Protein AF-A0A7H4P5N3-F1 (afdb_monomer)

Organism: NCBI:txid2058152

Foldseek 3Di:
DDDPVRVVVVVVVVVVVVVVVVVVVVVVVVLVVLVVVVVVLVVVLVPDDDLVVSLVSLVVCLVVCVVVLCCCLVVLPLPARLSLVVNLVSCVSNVVVVSNVSSVVSCVVSVHDHDD

Mean predicted aligned error: 6.34 Å

Radius of gyration: 19.87 Å; Cα contacts (8 Å, |Δi|>4): 60; chains: 1; bounding box: 57×24×57 Å

Secondary structure (DSSP, 8-state):
---HHHHHHHHHHHHHHHHHHHHHHHHHHHHHHHHHHHHHHHHHHHT---HHHHHHHHHHHGGGGHHHHHHHHHH------HHHHHHHHHHHHTT-HHHHHHHHHHHHHTT-----

pLDDT: mean 91.75, std 9.27, range [58.94, 98.62]

Sequence (116 aa):
MLTPAQRHFQKVMAERRGISDERDAETRTAHEQILFRLHMHKSSLSQIQSRQAKAAVKASILPEFQGWIDGTIEGDSGRADPVITTLMVWAVDCSDYALALRIGRYVVKHGLRHAG

Structure (mmCIF, N/CA/C/O backbone):
data_AF-A0A7H4P5N3-F1
#
_entry.id   AF-A0A7H4P5N3-F1
#
loop_
_atom_site.group_PDB
_atom_site.id
_atom_site.type_symbol
_atom_site.label_atom_id
_atom_site.label_alt_id
_atom_site.label_comp_id
_atom_site.label_asym_id
_atom_site.label_entity_id
_atom_site.label_seq_id
_atom_site.pdbx_PDB_ins_code
_atom_site.Cartn_x
_atom_site.Cartn_y
_atom_site.Cartn_z
_atom_site.occupancy
_atom_s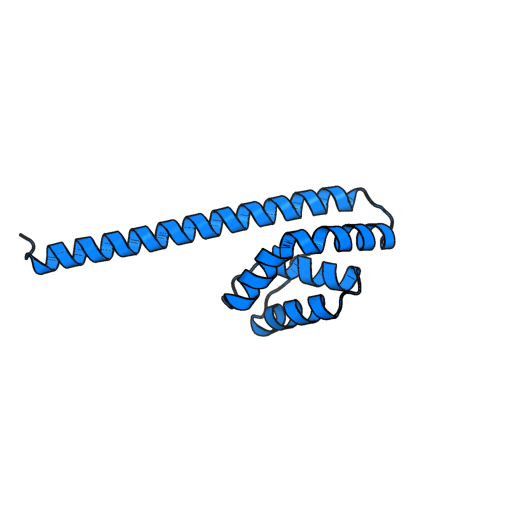ite.B_iso_or_equiv
_atom_site.auth_seq_id
_atom_site.auth_comp_id
_atom_site.auth_asym_id
_atom_site.auth_atom_id
_atom_site.pdbx_PDB_model_num
ATOM 1 N N . MET A 1 1 ? 42.076 -2.449 -32.226 1.00 77.25 1 MET A N 1
ATOM 2 C CA . MET A 1 1 ? 41.284 -1.201 -32.338 1.00 77.25 1 MET A CA 1
ATOM 3 C C . MET A 1 1 ? 39.835 -1.574 -32.616 1.00 77.25 1 MET A C 1
ATOM 5 O O . MET A 1 1 ? 39.615 -2.402 -33.487 1.00 77.25 1 MET A O 1
ATOM 9 N N . LEU A 1 2 ? 38.869 -1.023 -31.874 1.00 71.25 2 LEU A N 1
ATOM 10 C CA . LEU A 1 2 ? 37.439 -1.255 -32.137 1.00 71.25 2 LEU A CA 1
ATOM 11 C C . LEU A 1 2 ? 37.024 -0.555 -33.435 1.00 71.25 2 LEU A C 1
ATOM 13 O O . LEU A 1 2 ? 37.481 0.558 -33.708 1.00 71.25 2 LEU A O 1
ATOM 17 N N . THR A 1 3 ? 36.152 -1.180 -34.220 1.00 86.56 3 THR A N 1
ATOM 18 C CA . THR A 1 3 ? 35.572 -0.533 -35.405 1.00 86.56 3 THR A CA 1
ATOM 19 C C . THR A 1 3 ? 34.640 0.617 -34.989 1.00 86.56 3 THR A C 1
ATOM 21 O O . THR A 1 3 ? 34.129 0.625 -33.863 1.00 86.56 3 THR A O 1
ATOM 24 N N . PRO A 1 4 ? 34.381 1.605 -35.866 1.00 83.12 4 PRO A N 1
ATOM 25 C CA . PRO A 1 4 ? 33.446 2.695 -35.575 1.00 83.12 4 PRO A CA 1
ATOM 26 C C . PRO A 1 4 ? 32.057 2.210 -35.124 1.00 83.12 4 PRO A C 1
ATOM 28 O O . PRO A 1 4 ? 31.498 2.760 -34.177 1.00 83.12 4 PRO A O 1
ATOM 31 N N . ALA A 1 5 ? 31.547 1.131 -35.727 1.00 75.00 5 ALA A N 1
ATOM 32 C CA . ALA A 1 5 ? 30.269 0.522 -35.360 1.00 75.00 5 ALA A CA 1
ATOM 33 C C . ALA A 1 5 ? 30.296 -0.114 -33.959 1.00 75.00 5 ALA A C 1
ATOM 35 O O . ALA A 1 5 ? 29.367 0.082 -33.180 1.00 75.00 5 ALA A O 1
ATOM 36 N N . GLN A 1 6 ? 31.380 -0.808 -33.593 1.00 73.19 6 GLN A N 1
ATOM 37 C CA . GLN A 1 6 ? 31.536 -1.388 -32.252 1.00 73.19 6 GLN A CA 1
ATOM 38 C C . GLN A 1 6 ? 31.638 -0.311 -31.162 1.00 73.19 6 GLN A C 1
ATOM 40 O O . GLN A 1 6 ? 31.054 -0.477 -30.093 1.00 73.19 6 GLN A O 1
ATOM 45 N N . ARG A 1 7 ? 32.323 0.812 -31.432 1.00 85.00 7 ARG A N 1
ATOM 46 C CA . ARG A 1 7 ? 32.370 1.959 -30.504 1.00 85.00 7 ARG A CA 1
ATOM 47 C C . ARG A 1 7 ? 30.998 2.604 -30.321 1.00 85.00 7 ARG A C 1
ATOM 49 O O . ARG A 1 7 ? 30.619 2.911 -29.195 1.00 85.00 7 ARG A O 1
ATOM 56 N N . HIS A 1 8 ? 30.252 2.794 -31.410 1.00 79.69 8 HIS A N 1
ATOM 57 C CA . HIS A 1 8 ? 28.901 3.351 -31.342 1.00 79.69 8 HIS A CA 1
ATOM 58 C C . HIS A 1 8 ? 27.944 2.419 -30.586 1.00 79.69 8 HIS A C 1
ATOM 60 O O . HIS A 1 8 ? 27.244 2.870 -29.685 1.00 79.69 8 HIS A O 1
ATOM 66 N N . PHE A 1 9 ? 27.984 1.115 -30.872 1.00 78.19 9 PHE A N 1
ATOM 67 C CA . PHE A 1 9 ? 27.198 0.110 -30.156 1.00 78.19 9 PHE A CA 1
ATOM 68 C C . PHE A 1 9 ? 27.504 0.099 -28.651 1.00 78.19 9 PHE A C 1
ATOM 70 O O . PHE A 1 9 ? 26.581 0.146 -27.844 1.00 78.19 9 PHE A O 1
ATOM 77 N N . GLN A 1 10 ? 28.784 0.113 -28.254 1.00 82.44 10 GLN A N 1
ATOM 78 C CA . GLN A 1 10 ? 29.167 0.188 -26.838 1.00 82.44 10 GLN A CA 1
ATOM 79 C C . GLN A 1 10 ? 28.664 1.468 -26.161 1.00 82.44 10 GLN A C 1
ATOM 81 O O . GLN A 1 10 ? 28.139 1.387 -25.054 1.00 82.44 10 GLN A O 1
ATOM 86 N N . LYS A 1 11 ? 28.768 2.627 -26.829 1.00 84.25 11 LYS A N 1
ATOM 87 C CA . LYS A 1 11 ? 28.257 3.904 -26.307 1.00 84.25 11 LYS A CA 1
ATOM 88 C C . LYS A 1 11 ? 26.743 3.848 -26.069 1.00 84.25 11 LYS A C 1
ATOM 90 O O . LYS A 1 11 ? 26.292 4.144 -24.970 1.00 84.25 11 LYS A O 1
ATOM 95 N N . VAL A 1 12 ? 25.979 3.390 -27.062 1.00 84.50 12 VAL A N 1
ATOM 96 C CA . VAL A 1 12 ? 24.510 3.300 -26.975 1.00 84.50 12 VAL A CA 1
ATOM 97 C C . VAL A 1 12 ? 24.065 2.294 -25.908 1.00 84.50 12 VAL A C 1
ATOM 99 O O . VAL A 1 12 ? 23.122 2.559 -25.165 1.00 84.50 12 VAL A O 1
ATOM 102 N N . MET A 1 13 ? 24.733 1.142 -25.795 1.00 80.00 13 MET A N 1
ATOM 103 C CA . MET A 1 13 ? 24.405 0.148 -24.765 1.00 80.00 13 MET A CA 1
ATOM 104 C C . MET A 1 13 ? 24.757 0.634 -23.353 1.00 80.00 13 MET A C 1
ATOM 106 O O . MET A 1 13 ? 24.013 0.341 -22.419 1.00 80.00 13 MET A O 1
ATOM 110 N N . ALA A 1 14 ? 25.845 1.396 -23.191 1.00 73.88 14 ALA A N 1
ATOM 111 C CA . ALA A 1 14 ? 26.206 2.017 -21.918 1.00 73.88 14 ALA A CA 1
ATOM 112 C C . ALA A 1 14 ? 25.197 3.101 -21.498 1.00 73.88 14 ALA A C 1
ATOM 114 O O . ALA A 1 14 ? 24.766 3.107 -20.350 1.00 73.88 14 ALA A O 1
ATOM 115 N N . GLU A 1 15 ? 24.754 3.955 -22.427 1.00 77.94 15 GLU A N 1
ATOM 116 C CA . GLU A 1 15 ? 23.721 4.973 -22.174 1.00 77.94 15 GLU A CA 1
ATOM 117 C C . GLU A 1 15 ? 22.376 4.340 -21.786 1.00 77.94 15 GLU A C 1
ATOM 119 O O . GLU A 1 15 ? 21.765 4.729 -20.793 1.00 77.94 15 GLU A O 1
ATOM 124 N N . ARG A 1 16 ? 21.928 3.306 -22.515 1.00 75.88 16 ARG A N 1
ATOM 125 C CA . ARG A 1 16 ? 20.685 2.581 -22.186 1.00 75.88 16 ARG A CA 1
ATOM 126 C C . ARG A 1 16 ? 20.748 1.896 -20.824 1.00 75.88 16 ARG A C 1
ATOM 128 O O . ARG A 1 16 ? 19.743 1.866 -20.119 1.00 75.88 16 ARG A O 1
ATOM 135 N N . ARG A 1 17 ? 21.913 1.351 -20.464 1.00 67.88 17 ARG A N 1
ATOM 136 C CA . ARG A 1 17 ? 22.144 0.768 -19.140 1.00 67.88 17 ARG A CA 1
ATOM 137 C C . ARG A 1 17 ? 22.068 1.835 -18.047 1.00 67.88 17 ARG A C 1
ATOM 139 O O . ARG A 1 17 ? 21.373 1.604 -17.069 1.00 67.88 17 ARG A O 1
ATOM 146 N N . GLY A 1 18 ? 22.686 3.001 -18.257 1.00 70.50 18 GLY A N 1
ATOM 147 C CA . GLY A 1 18 ? 22.604 4.135 -17.330 1.00 70.50 18 GLY A CA 1
ATOM 148 C C . GLY A 1 18 ? 21.165 4.589 -17.076 1.00 70.50 18 GLY A C 1
ATOM 149 O O . GLY A 1 18 ? 20.759 4.698 -15.928 1.00 70.50 18 GLY A O 1
ATOM 150 N N . ILE A 1 19 ? 20.356 4.727 -18.133 1.00 77.31 19 ILE A N 1
ATOM 151 C CA . ILE A 1 19 ? 18.935 5.104 -18.011 1.00 77.31 19 ILE A CA 1
ATOM 152 C C . ILE A 1 19 ? 18.130 4.052 -17.231 1.00 77.31 19 ILE A C 1
ATOM 154 O O . ILE A 1 19 ? 17.236 4.403 -16.464 1.00 77.31 19 ILE A O 1
ATOM 158 N N . SER A 1 20 ? 18.406 2.759 -17.436 1.00 74.94 20 SER A N 1
ATOM 159 C CA . SER A 1 20 ? 17.741 1.689 -16.681 1.00 74.94 20 SER A CA 1
ATOM 160 C C . SER A 1 20 ? 18.130 1.722 -15.204 1.00 74.94 20 SER A C 1
ATOM 162 O O . SER A 1 20 ? 17.249 1.666 -14.353 1.00 74.94 20 SER A O 1
ATOM 164 N N . ASP A 1 21 ? 19.425 1.854 -14.909 1.00 74.06 21 ASP A N 1
ATOM 165 C CA . ASP A 1 21 ? 19.943 1.888 -13.539 1.00 74.06 21 ASP A CA 1
ATOM 166 C C . ASP A 1 21 ? 19.429 3.128 -12.778 1.00 74.06 21 ASP A C 1
ATOM 168 O O . ASP A 1 21 ? 19.050 3.018 -11.612 1.00 74.06 21 ASP A O 1
ATOM 172 N N . GLU A 1 22 ? 19.347 4.291 -13.436 1.00 78.00 22 GLU A N 1
ATOM 173 C CA . GLU A 1 22 ? 18.766 5.519 -12.872 1.00 78.00 22 GLU A CA 1
ATOM 174 C C . GLU A 1 22 ? 17.274 5.352 -12.558 1.00 78.00 22 GLU A C 1
ATOM 176 O O . GLU A 1 22 ? 16.850 5.630 -11.438 1.00 78.00 22 GLU A O 1
ATOM 181 N N . ARG A 1 23 ? 16.481 4.820 -13.497 1.00 75.25 23 ARG A N 1
ATOM 182 C CA . ARG A 1 23 ? 15.047 4.555 -13.275 1.00 75.25 23 ARG A CA 1
ATOM 183 C C . ARG A 1 23 ? 14.808 3.537 -12.164 1.00 75.25 23 ARG A C 1
ATOM 185 O O . ARG A 1 23 ? 13.872 3.688 -11.377 1.00 75.25 23 ARG A O 1
ATOM 192 N N . ASP A 1 24 ? 15.642 2.505 -12.085 1.00 78.06 24 ASP A N 1
ATOM 193 C CA . ASP A 1 24 ? 15.574 1.506 -11.019 1.00 78.06 24 ASP A CA 1
ATOM 194 C C . ASP A 1 24 ? 15.934 2.114 -9.656 1.00 78.06 24 ASP A C 1
ATOM 196 O O . ASP A 1 24 ? 15.312 1.772 -8.644 1.00 78.06 24 ASP A O 1
ATOM 200 N N . ALA A 1 25 ? 16.904 3.032 -9.614 1.00 80.38 25 ALA A N 1
ATOM 201 C CA . ALA A 1 25 ? 17.253 3.778 -8.410 1.00 80.38 25 ALA A CA 1
ATOM 202 C C . ALA A 1 25 ? 16.113 4.712 -7.974 1.00 80.38 25 ALA A C 1
ATOM 204 O O . ALA A 1 25 ? 15.695 4.650 -6.819 1.00 80.38 25 ALA A O 1
ATOM 205 N N . GLU A 1 26 ? 15.547 5.498 -8.893 1.00 80.19 26 GLU A N 1
ATOM 206 C CA . GLU A 1 26 ? 14.393 6.370 -8.630 1.00 80.19 26 GLU A CA 1
ATOM 207 C C . GLU A 1 26 ? 13.189 5.576 -8.109 1.00 80.19 26 GLU A C 1
ATOM 209 O O . GLU A 1 26 ? 12.586 5.941 -7.098 1.00 80.19 26 GLU A O 1
ATOM 214 N N . THR A 1 27 ? 12.879 4.440 -8.744 1.00 80.19 27 THR A N 1
ATOM 215 C CA . THR A 1 27 ? 11.791 3.543 -8.324 1.00 80.19 27 THR A CA 1
ATOM 216 C C . THR A 1 27 ? 12.026 3.012 -6.911 1.00 80.19 27 THR A C 1
ATOM 218 O O . THR A 1 27 ? 11.099 2.959 -6.097 1.00 80.19 27 THR A O 1
ATOM 221 N N . ARG A 1 28 ? 13.270 2.640 -6.585 1.00 83.12 28 ARG A N 1
ATOM 222 C CA . ARG A 1 28 ? 13.640 2.177 -5.243 1.00 83.12 28 ARG A CA 1
ATOM 223 C C . ARG A 1 28 ? 13.474 3.286 -4.208 1.00 83.12 28 ARG A C 1
ATOM 225 O O . ARG A 1 28 ? 12.859 3.041 -3.174 1.00 83.12 28 ARG A O 1
ATOM 232 N N . THR A 1 29 ? 13.941 4.496 -4.504 1.00 88.00 29 THR A N 1
ATOM 233 C CA . THR A 1 29 ? 13.797 5.654 -3.612 1.00 88.00 29 THR A CA 1
ATOM 234 C C . THR A 1 29 ? 12.329 6.015 -3.381 1.00 88.00 29 THR A C 1
ATOM 236 O O . THR A 1 29 ? 11.928 6.248 -2.241 1.00 88.00 29 THR A O 1
ATOM 239 N N . ALA A 1 30 ? 11.495 6.008 -4.424 1.00 87.25 30 ALA A N 1
ATOM 240 C CA . ALA A 1 30 ? 10.059 6.257 -4.286 1.00 87.25 30 ALA A CA 1
ATOM 241 C C . ALA A 1 30 ? 9.375 5.193 -3.407 1.00 87.25 30 ALA A C 1
ATOM 243 O O . ALA A 1 30 ? 8.576 5.525 -2.526 1.00 87.25 30 ALA A O 1
ATOM 244 N N . HIS A 1 31 ? 9.736 3.919 -3.589 1.00 90.75 31 HIS A N 1
ATOM 245 C CA . HIS A 1 31 ? 9.238 2.826 -2.755 1.00 90.75 31 HIS A CA 1
ATOM 246 C C . HIS A 1 31 ? 9.677 2.962 -1.286 1.00 90.75 31 HIS A C 1
ATOM 248 O O . HIS A 1 31 ? 8.874 2.778 -0.373 1.00 90.75 31 HIS A O 1
ATOM 254 N N . GLU A 1 32 ? 10.927 3.343 -1.023 1.00 92.31 32 GLU A N 1
ATOM 255 C CA . GLU A 1 32 ? 11.418 3.590 0.340 1.00 92.31 32 GLU A CA 1
ATOM 256 C C . GLU A 1 32 ? 10.659 4.735 1.028 1.00 92.31 32 GLU A C 1
ATOM 258 O O . GLU A 1 32 ? 10.278 4.619 2.195 1.00 92.31 32 GLU A O 1
ATOM 263 N N . GLN A 1 33 ? 10.363 5.813 0.299 1.00 94.81 33 GLN A N 1
ATOM 264 C CA . GLN A 1 33 ? 9.579 6.935 0.822 1.00 94.81 33 GLN A CA 1
ATOM 265 C C . GLN A 1 33 ? 8.144 6.527 1.174 1.00 94.81 33 GLN A C 1
ATOM 267 O O . GLN A 1 33 ? 7.637 6.913 2.234 1.00 94.81 33 GLN A O 1
ATOM 272 N N . ILE A 1 34 ? 7.481 5.735 0.320 1.00 96.00 34 ILE A N 1
ATOM 273 C CA . ILE A 1 34 ? 6.105 5.298 0.592 1.00 96.00 34 ILE A CA 1
ATOM 274 C C . ILE A 1 34 ? 6.046 4.305 1.760 1.00 96.00 34 ILE A C 1
ATOM 276 O O . ILE A 1 34 ? 5.134 4.376 2.589 1.00 96.00 34 ILE A O 1
ATOM 280 N N . LEU A 1 35 ? 7.069 3.457 1.903 1.00 96.25 35 LEU A N 1
ATOM 281 C CA . LEU A 1 35 ? 7.230 2.565 3.049 1.00 96.25 35 LEU A CA 1
ATOM 282 C C . LEU A 1 35 ? 7.441 3.336 4.346 1.00 96.25 35 LEU A C 1
ATOM 284 O O . LEU A 1 35 ? 6.804 3.025 5.354 1.00 96.25 35 LEU A O 1
ATOM 288 N N . PHE A 1 36 ? 8.303 4.353 4.325 1.00 96.06 36 PHE A N 1
ATOM 289 C CA . PHE A 1 36 ? 8.541 5.203 5.484 1.00 96.06 36 PHE A CA 1
ATOM 290 C C . PHE A 1 36 ? 7.254 5.906 5.933 1.00 96.06 36 PHE A C 1
ATOM 292 O O . PHE A 1 36 ? 6.901 5.854 7.112 1.00 96.06 36 PHE A O 1
ATOM 299 N N . ARG A 1 37 ? 6.489 6.481 4.992 1.00 96.56 37 ARG A N 1
ATOM 300 C CA . ARG A 1 37 ? 5.184 7.095 5.290 1.00 96.56 37 ARG A CA 1
ATOM 301 C C . ARG A 1 37 ? 4.219 6.094 5.923 1.00 96.56 37 ARG A C 1
ATOM 303 O O . ARG A 1 37 ? 3.589 6.400 6.935 1.00 96.56 37 ARG A O 1
ATOM 310 N N . LEU A 1 38 ? 4.126 4.885 5.367 1.00 97.56 38 LEU A N 1
ATOM 311 C CA . LEU A 1 38 ? 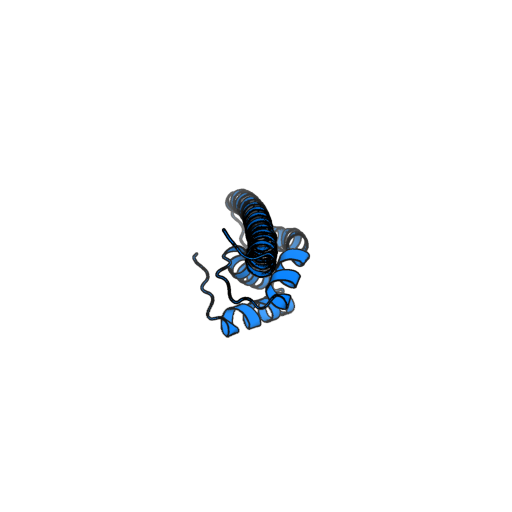3.293 3.828 5.937 1.00 97.56 38 LEU A CA 1
ATOM 312 C C . LEU A 1 38 ? 3.729 3.463 7.363 1.00 97.56 38 LEU A C 1
ATOM 314 O O . LEU A 1 38 ? 2.877 3.263 8.228 1.00 97.56 38 LEU A O 1
ATOM 318 N N . HIS A 1 39 ? 5.034 3.382 7.622 1.00 97.69 39 HIS A N 1
ATOM 319 C CA . HIS A 1 39 ? 5.560 3.075 8.950 1.00 97.69 39 HIS A CA 1
ATOM 320 C C . HIS A 1 39 ? 5.191 4.153 9.978 1.00 97.69 39 HIS A C 1
ATOM 322 O O . HIS A 1 39 ? 4.734 3.820 11.072 1.00 97.69 39 HIS A O 1
ATOM 328 N N . MET A 1 40 ? 5.301 5.431 9.607 1.00 97.94 40 MET A N 1
ATOM 329 C CA . MET A 1 40 ? 4.874 6.547 10.457 1.00 97.94 40 MET A CA 1
ATOM 330 C C . MET A 1 40 ? 3.387 6.446 10.814 1.00 97.94 40 MET A C 1
ATOM 332 O O . MET A 1 40 ? 3.031 6.488 11.992 1.00 97.94 40 MET A O 1
ATOM 336 N N . HIS A 1 41 ? 2.526 6.195 9.825 1.00 98.25 41 HIS A N 1
ATOM 337 C CA . HIS A 1 41 ? 1.091 6.002 10.053 1.00 98.25 41 HIS A CA 1
ATOM 338 C C . HIS A 1 41 ? 0.786 4.775 10.925 1.00 98.25 41 HIS A C 1
ATOM 340 O O . HIS A 1 41 ? -0.044 4.852 11.833 1.00 98.25 41 HIS A O 1
ATOM 346 N N . LYS A 1 42 ? 1.483 3.647 10.717 1.00 97.88 42 LYS A N 1
ATOM 347 C CA . LYS A 1 42 ? 1.376 2.458 11.586 1.00 97.88 42 LYS A CA 1
ATOM 348 C C . LYS A 1 42 ? 1.770 2.777 13.033 1.00 97.88 42 LYS A C 1
ATOM 350 O O . LYS A 1 42 ? 1.083 2.327 13.951 1.00 97.88 42 LYS A O 1
ATOM 355 N N . SER A 1 43 ? 2.820 3.574 13.238 1.00 98.06 43 SER A N 1
ATOM 356 C CA . SER A 1 43 ? 3.244 4.034 14.565 1.00 98.06 43 SER A CA 1
ATOM 357 C C . SER A 1 43 ? 2.152 4.870 15.237 1.00 98.06 43 SER A C 1
ATOM 359 O O . SER A 1 43 ? 1.723 4.538 16.341 1.00 98.06 43 SER A O 1
ATOM 361 N N . SER A 1 44 ? 1.586 5.863 14.548 1.00 97.00 44 SER A N 1
ATOM 362 C CA . SER A 1 44 ? 0.469 6.657 15.078 1.00 97.00 44 SER A CA 1
ATOM 363 C C . SER A 1 44 ? -0.760 5.800 15.411 1.00 97.00 44 SER A C 1
ATOM 365 O O . SER A 1 44 ? -1.337 5.926 16.490 1.00 97.00 44 SER A O 1
ATOM 367 N N . LEU A 1 45 ? -1.128 4.860 14.533 1.00 98.25 45 LEU A N 1
ATOM 368 C CA . LEU A 1 45 ? -2.246 3.936 14.754 1.00 98.25 45 LEU A CA 1
ATOM 369 C C . LEU A 1 45 ? -2.024 2.992 15.944 1.00 98.25 45 LEU A C 1
ATOM 371 O O . LEU A 1 45 ? -2.997 2.549 16.557 1.00 98.25 45 LEU A O 1
ATOM 375 N N . SER A 1 46 ? -0.774 2.656 16.276 1.00 97.69 46 SER A N 1
ATOM 376 C CA . SER A 1 46 ? -0.455 1.776 17.409 1.00 97.69 46 SER A CA 1
ATOM 377 C C . SER A 1 46 ? -0.837 2.387 18.761 1.00 97.69 46 SER A C 1
ATOM 379 O O . SER A 1 46 ? -1.194 1.651 19.678 1.00 97.69 46 SER A O 1
ATOM 381 N N . GLN A 1 47 ? -0.848 3.721 18.855 1.00 98.00 47 GLN A N 1
ATOM 382 C CA . GLN A 1 47 ? -1.198 4.459 20.072 1.00 98.00 47 GLN A CA 1
ATOM 383 C C . GLN A 1 47 ? -2.709 4.484 20.343 1.00 98.00 47 GLN A C 1
ATOM 385 O O . GLN A 1 47 ? -3.154 4.796 21.445 1.00 98.00 47 GLN A O 1
ATOM 390 N N . ILE A 1 48 ? -3.522 4.130 19.348 1.00 98.12 48 ILE A N 1
ATOM 391 C CA . ILE A 1 48 ? -4.978 4.097 19.461 1.00 98.12 48 ILE A CA 1
ATOM 392 C C . ILE A 1 48 ? -5.398 2.711 19.962 1.00 98.12 48 ILE A C 1
ATOM 394 O O . ILE A 1 48 ? -4.931 1.697 19.453 1.00 98.12 48 ILE A O 1
ATOM 398 N N . GLN A 1 49 ? -6.307 2.629 20.933 1.00 97.31 49 GLN A N 1
ATOM 399 C CA . GLN A 1 49 ? -6.817 1.334 21.417 1.00 97.31 49 GLN A CA 1
ATOM 400 C C . GLN A 1 49 ? -8.094 0.899 20.684 1.00 97.31 49 GLN A C 1
ATOM 402 O O . GLN A 1 49 ? -8.243 -0.264 20.309 1.00 97.31 49 GLN A O 1
ATOM 407 N N . SER A 1 50 ? -9.004 1.838 20.412 1.00 98.31 50 SER A N 1
ATOM 408 C CA . SER A 1 50 ? -10.281 1.539 19.756 1.00 98.31 50 SER A CA 1
ATOM 409 C C . SER A 1 50 ? -10.093 1.139 18.291 1.00 98.31 50 SER A C 1
ATOM 411 O O . SER A 1 50 ? -9.524 1.885 17.493 1.00 98.31 50 SER A O 1
ATOM 413 N N . ARG A 1 51 ? -10.637 -0.025 17.914 1.00 97.19 51 ARG A N 1
ATOM 414 C CA . ARG A 1 51 ? -10.658 -0.494 16.518 1.00 97.19 51 ARG A CA 1
ATOM 415 C C . ARG A 1 51 ? -11.434 0.456 15.612 1.00 97.19 51 ARG A C 1
ATOM 417 O O . ARG A 1 51 ? -10.970 0.753 14.518 1.00 97.19 51 ARG A O 1
ATOM 424 N N . GLN A 1 52 ? -12.568 0.968 16.085 1.00 97.69 52 GLN A N 1
ATOM 425 C CA . GLN A 1 52 ? -13.393 1.898 15.317 1.00 97.69 52 GLN A CA 1
ATOM 426 C C . GLN A 1 52 ? -12.682 3.243 15.119 1.00 97.69 52 GLN A C 1
ATOM 428 O O . GLN A 1 52 ? -12.703 3.791 14.022 1.00 97.69 52 GLN A O 1
ATOM 433 N N . ALA A 1 53 ? -11.961 3.727 16.138 1.00 98.19 53 ALA A N 1
ATOM 434 C CA . ALA A 1 53 ? -11.127 4.920 15.997 1.00 98.19 53 ALA A CA 1
ATOM 435 C C . ALA A 1 53 ? -9.963 4.692 15.016 1.00 98.19 53 ALA A C 1
ATOM 437 O O . ALA A 1 53 ? -9.698 5.545 14.174 1.00 98.19 53 ALA A O 1
ATOM 438 N N . LYS A 1 54 ? -9.307 3.519 15.054 1.00 98.56 54 LYS A N 1
ATOM 439 C CA . LYS A 1 54 ? -8.295 3.156 14.046 1.00 98.56 54 LYS A CA 1
ATOM 440 C C . LYS A 1 54 ? -8.873 3.129 12.638 1.00 98.56 54 LYS A C 1
ATOM 442 O O . LYS A 1 54 ? -8.206 3.601 11.729 1.00 98.56 54 LYS A O 1
ATOM 447 N N . ALA A 1 55 ? -10.071 2.576 12.451 1.00 98.44 55 ALA A N 1
ATOM 448 C CA . ALA A 1 55 ? -10.730 2.542 11.148 1.00 98.44 55 ALA A CA 1
ATOM 449 C C . ALA A 1 55 ? -10.993 3.96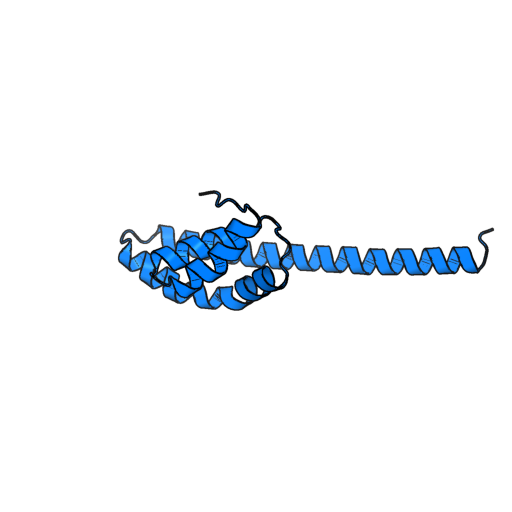2 10.621 1.00 98.44 55 ALA A C 1
ATOM 451 O O . ALA A 1 55 ? -10.649 4.256 9.482 1.00 98.44 55 ALA A O 1
ATOM 452 N N . ALA A 1 56 ? -11.484 4.875 11.466 1.00 98.44 56 ALA A N 1
ATOM 453 C CA . ALA A 1 56 ? -11.679 6.274 11.079 1.00 98.44 56 ALA A CA 1
ATOM 454 C C . ALA A 1 56 ? -10.365 6.961 10.651 1.00 98.44 56 ALA A C 1
ATOM 456 O O . ALA A 1 56 ? -10.327 7.643 9.631 1.00 98.44 56 ALA A O 1
ATOM 457 N N . VAL A 1 57 ? -9.270 6.732 11.385 1.00 98.56 57 VAL A N 1
ATOM 458 C CA . VAL A 1 57 ? -7.948 7.283 11.038 1.00 98.56 57 VAL A CA 1
ATOM 459 C C . VAL A 1 57 ? -7.380 6.643 9.765 1.00 98.56 57 VAL A C 1
ATOM 461 O O . VAL A 1 57 ? -6.853 7.336 8.903 1.00 98.56 57 VAL A O 1
ATOM 464 N N . LYS A 1 58 ? -7.519 5.325 9.583 1.00 98.62 58 LYS A N 1
ATOM 465 C CA . LYS A 1 58 ? -7.131 4.658 8.328 1.00 98.62 58 LYS A CA 1
ATOM 466 C C . LYS A 1 58 ? -7.895 5.234 7.135 1.00 98.62 58 LYS A C 1
ATOM 468 O O . LYS A 1 58 ? -7.288 5.466 6.094 1.00 98.62 58 LYS A O 1
ATOM 473 N N . ALA A 1 59 ? -9.190 5.512 7.295 1.00 98.44 59 ALA A N 1
ATOM 474 C CA . ALA A 1 59 ? -10.020 6.104 6.250 1.00 98.44 59 ALA A CA 1
ATOM 475 C C . ALA A 1 59 ? -9.534 7.503 5.844 1.00 98.44 59 ALA A C 1
ATOM 477 O O . ALA A 1 59 ? -9.523 7.809 4.656 1.00 98.44 59 ALA A O 1
ATOM 478 N N . SER A 1 60 ? -9.066 8.327 6.791 1.00 98.06 60 SER A N 1
ATOM 479 C CA . SER A 1 60 ? -8.489 9.638 6.460 1.00 98.06 60 SER A CA 1
ATOM 480 C C . SER A 1 60 ? -7.111 9.548 5.798 1.00 98.06 60 SER A C 1
ATOM 482 O O . SER A 1 60 ? -6.743 10.452 5.057 1.00 98.06 60 SER A O 1
ATOM 484 N N . ILE A 1 61 ? -6.355 8.473 6.049 1.00 98.06 61 ILE A N 1
ATOM 485 C CA . ILE A 1 61 ? -5.004 8.264 5.507 1.00 98.06 61 ILE A CA 1
ATOM 486 C C . ILE A 1 61 ? -5.029 7.663 4.092 1.00 98.06 61 ILE A C 1
ATOM 488 O O . ILE A 1 61 ? -4.195 8.013 3.261 1.00 98.06 61 ILE A O 1
ATOM 492 N N . LEU A 1 62 ? -5.963 6.752 3.793 1.00 97.38 62 LEU A N 1
ATOM 493 C CA . LEU A 1 62 ? -6.039 6.039 2.504 1.00 97.38 62 LEU A CA 1
ATOM 494 C C . LEU A 1 62 ? -5.955 6.947 1.254 1.00 97.38 62 LEU A C 1
ATOM 496 O O . LEU A 1 62 ? -5.265 6.557 0.305 1.00 97.38 62 LEU A O 1
ATOM 500 N N . PRO A 1 63 ? -6.577 8.146 1.217 1.00 96.94 63 PRO A N 1
ATOM 501 C CA . PRO A 1 63 ? -6.433 9.081 0.101 1.00 96.94 63 PRO A CA 1
ATOM 502 C C . PRO A 1 63 ? -4.981 9.484 -0.211 1.00 96.94 63 PRO A C 1
ATOM 504 O O . PRO A 1 63 ? -4.641 9.674 -1.376 1.00 96.94 63 PRO A O 1
ATOM 507 N N . GLU A 1 64 ? -4.096 9.545 0.791 1.00 96.00 64 GLU A N 1
ATOM 508 C CA . GLU A 1 64 ? -2.679 9.910 0.613 1.00 96.00 64 GLU A CA 1
ATOM 509 C C . GLU A 1 64 ? -1.883 8.889 -0.217 1.00 96.00 64 GLU A C 1
ATOM 511 O O . GLU A 1 64 ? -0.792 9.196 -0.705 1.00 96.00 64 GLU A O 1
ATOM 516 N N . PHE A 1 65 ? -2.406 7.666 -0.352 1.00 97.12 65 PHE A N 1
ATOM 517 C CA . PHE A 1 65 ? -1.769 6.562 -1.065 1.00 97.12 65 PHE A CA 1
ATOM 518 C C . PHE A 1 65 ? -2.391 6.290 -2.441 1.00 97.12 65 PHE A C 1
ATOM 520 O O . PHE A 1 65 ? -1.926 5.380 -3.124 1.00 97.12 65 PHE A O 1
ATOM 527 N N . GLN A 1 66 ? -3.401 7.055 -2.879 1.00 94.50 66 GLN A N 1
ATOM 528 C CA . GLN A 1 66 ? -4.104 6.781 -4.145 1.00 94.50 66 GLN A CA 1
ATOM 529 C C . GLN A 1 66 ? -3.159 6.740 -5.345 1.00 94.50 66 GLN A C 1
ATOM 531 O O . GLN A 1 66 ? -3.175 5.761 -6.079 1.00 94.50 66 GLN A O 1
ATOM 536 N N . GLY A 1 67 ? -2.242 7.704 -5.471 1.00 93.31 67 GLY A N 1
ATOM 537 C CA . GLY A 1 67 ? -1.266 7.692 -6.567 1.00 93.31 67 GLY A CA 1
ATOM 538 C C . GLY A 1 67 ? -0.366 6.447 -6.579 1.00 93.31 67 GLY A C 1
ATOM 539 O O . GLY A 1 67 ? -0.019 5.953 -7.648 1.00 93.31 67 GLY A O 1
ATOM 540 N N . TRP A 1 68 ? -0.031 5.896 -5.405 1.00 96.69 68 TRP A N 1
ATOM 541 C CA . TRP A 1 68 ? 0.726 4.641 -5.310 1.00 96.69 68 TRP A CA 1
ATOM 542 C C . TRP A 1 68 ? -0.137 3.425 -5.672 1.00 96.69 68 TRP A C 1
ATOM 544 O O . TRP A 1 68 ? 0.326 2.519 -6.358 1.00 96.69 68 TRP A O 1
ATOM 554 N N . ILE A 1 69 ? -1.402 3.409 -5.238 1.00 97.50 69 ILE A N 1
ATOM 555 C CA . ILE A 1 69 ? -2.372 2.362 -5.589 1.00 97.50 69 ILE A CA 1
ATOM 556 C C . ILE A 1 69 ? -2.586 2.318 -7.102 1.00 97.50 69 ILE A C 1
ATOM 558 O O . ILE A 1 69 ? -2.480 1.247 -7.699 1.00 97.50 69 ILE A O 1
ATOM 562 N N . ASP A 1 70 ? -2.858 3.471 -7.708 1.00 96.94 70 ASP A N 1
ATOM 563 C CA . ASP A 1 70 ? -3.108 3.606 -9.139 1.00 96.94 70 ASP A CA 1
ATOM 564 C C . ASP A 1 70 ? -1.877 3.167 -9.934 1.00 96.94 70 ASP A C 1
ATOM 566 O O . ASP A 1 70 ? -1.970 2.235 -10.731 1.00 96.94 70 ASP A O 1
ATOM 570 N N . GLY A 1 71 ? -0.703 3.731 -9.626 1.00 94.94 71 GLY A N 1
ATOM 571 C CA . GLY A 1 71 ? 0.543 3.401 -10.317 1.00 94.94 71 GLY A CA 1
ATOM 572 C C . GLY A 1 71 ? 0.937 1.926 -10.205 1.00 94.94 71 GLY A C 1
ATOM 573 O O . GLY A 1 71 ? 1.370 1.332 -11.192 1.00 94.94 71 GLY A O 1
ATOM 574 N N . THR A 1 72 ? 0.750 1.294 -9.042 1.00 96.06 72 THR A N 1
ATOM 575 C CA . THR A 1 72 ? 1.075 -0.132 -8.882 1.00 96.06 72 THR A CA 1
ATOM 576 C C . THR A 1 72 ? 0.093 -1.040 -9.623 1.00 96.06 72 THR A C 1
ATOM 578 O O . THR A 1 72 ? 0.520 -2.022 -10.233 1.00 96.06 72 THR A O 1
ATOM 581 N N . ILE A 1 73 ? -1.208 -0.725 -9.604 1.00 97.31 73 ILE A N 1
ATOM 582 C CA . ILE A 1 73 ? -2.217 -1.511 -10.331 1.00 97.31 73 ILE A CA 1
ATOM 583 C C . ILE A 1 73 ? -2.043 -1.347 -11.845 1.00 97.31 73 ILE A C 1
ATOM 585 O O . ILE A 1 73 ? -2.083 -2.342 -12.564 1.00 97.31 73 ILE A O 1
ATOM 589 N N . GLU A 1 74 ? -1.838 -0.121 -12.327 1.00 96.69 74 GLU A N 1
ATOM 590 C CA . GLU A 1 74 ? -1.638 0.175 -13.751 1.00 96.69 74 GLU A CA 1
ATOM 591 C C . GLU A 1 74 ? -0.314 -0.384 -14.276 1.00 96.69 74 GLU A C 1
ATOM 593 O O . GLU A 1 74 ? -0.270 -0.931 -15.376 1.00 96.69 74 GLU A O 1
ATOM 598 N N . GLY A 1 75 ? 0.754 -0.293 -13.479 1.00 95.31 75 GLY A N 1
ATOM 599 C CA . GLY A 1 75 ? 2.061 -0.850 -13.821 1.00 95.31 75 GLY A CA 1
ATOM 600 C C . GLY A 1 75 ? 2.085 -2.380 -13.865 1.00 95.31 75 GLY A C 1
ATOM 601 O O . GLY A 1 75 ? 2.989 -2.951 -14.469 1.00 95.31 75 GLY A O 1
ATOM 602 N N . ASP A 1 76 ? 1.114 -3.041 -13.223 1.00 96.94 76 ASP A N 1
ATOM 603 C CA . ASP A 1 76 ? 0.820 -4.479 -13.296 1.00 96.94 76 ASP A CA 1
ATOM 604 C C . ASP A 1 76 ? 2.032 -5.423 -13.106 1.00 96.94 76 ASP A C 1
ATOM 606 O O . ASP A 1 76 ? 2.044 -6.554 -13.587 1.00 96.94 76 ASP A O 1
ATOM 610 N N . SER A 1 77 ? 3.075 -4.967 -12.405 1.00 94.81 77 SER A N 1
ATOM 611 C CA . SER A 1 77 ? 4.379 -5.651 -12.388 1.00 94.81 77 SER A CA 1
ATOM 612 C C . SER A 1 77 ? 4.413 -6.945 -11.569 1.00 94.81 77 SER A C 1
ATOM 614 O O . SER A 1 77 ? 5.340 -7.740 -11.717 1.00 94.81 77 SER A O 1
ATOM 616 N N . GLY A 1 78 ? 3.463 -7.130 -10.647 1.00 95.00 78 GLY A N 1
ATOM 617 C CA . GLY A 1 78 ? 3.455 -8.251 -9.705 1.00 95.00 78 GLY A CA 1
ATOM 618 C C . GLY A 1 78 ? 4.611 -8.233 -8.698 1.00 95.00 78 GLY A C 1
ATOM 619 O O . GLY A 1 78 ? 4.836 -9.222 -8.000 1.00 95.00 78 GLY A O 1
ATOM 620 N N . ARG A 1 79 ? 5.364 -7.129 -8.595 1.00 93.31 79 ARG A N 1
ATOM 621 C CA . ARG A 1 79 ? 6.434 -6.997 -7.601 1.00 93.31 79 ARG A CA 1
ATOM 622 C C . ARG A 1 79 ? 5.837 -7.038 -6.193 1.00 93.31 79 ARG A C 1
ATOM 624 O O . ARG A 1 79 ? 4.805 -6.424 -5.926 1.00 93.31 79 ARG A O 1
ATOM 631 N N . ALA A 1 80 ? 6.509 -7.751 -5.289 1.00 93.62 80 ALA A N 1
ATOM 632 C CA . ALA A 1 80 ? 6.133 -7.779 -3.883 1.00 93.62 80 ALA A CA 1
ATOM 633 C C . ALA A 1 80 ? 6.148 -6.358 -3.302 1.00 93.62 80 ALA A C 1
ATOM 635 O O . ALA A 1 80 ? 7.188 -5.701 -3.286 1.00 93.62 80 ALA A O 1
ATOM 636 N N . ASP A 1 81 ? 4.987 -5.919 -2.824 1.00 95.56 81 ASP A N 1
ATOM 637 C CA . ASP A 1 81 ? 4.774 -4.585 -2.276 1.00 95.56 81 ASP A CA 1
ATOM 638 C C . ASP A 1 81 ? 3.976 -4.696 -0.959 1.00 95.56 81 ASP A C 1
ATOM 640 O O . ASP A 1 81 ? 2.755 -4.932 -0.959 1.00 95.56 81 ASP A O 1
ATOM 644 N N . PRO A 1 82 ? 4.650 -4.570 0.199 1.00 95.69 82 PRO A N 1
ATOM 645 C CA . PRO A 1 82 ? 3.983 -4.638 1.491 1.00 95.69 82 PRO A CA 1
ATOM 646 C C . PRO A 1 82 ? 3.104 -3.410 1.773 1.00 95.69 82 PRO A C 1
ATOM 648 O O . PRO A 1 82 ? 2.208 -3.503 2.618 1.00 95.69 82 PRO A O 1
ATOM 651 N N . VAL A 1 83 ? 3.294 -2.287 1.068 1.00 96.94 83 VAL A N 1
ATOM 652 C CA . VAL A 1 83 ? 2.393 -1.131 1.150 1.00 96.94 83 VAL A CA 1
ATOM 653 C C . VAL A 1 83 ? 1.047 -1.501 0.551 1.00 96.94 83 VAL A C 1
ATOM 655 O O . VAL A 1 83 ? 0.041 -1.442 1.253 1.00 96.94 83 VAL A O 1
ATOM 658 N N . ILE A 1 84 ? 1.020 -1.994 -0.687 1.00 98.00 84 ILE A N 1
ATOM 659 C CA . ILE A 1 84 ? -0.226 -2.360 -1.379 1.00 98.00 84 ILE A CA 1
ATOM 660 C C . ILE A 1 84 ? -1.032 -3.413 -0.624 1.00 98.00 84 ILE A C 1
ATOM 662 O O . ILE A 1 84 ? -2.239 -3.254 -0.430 1.00 98.00 84 ILE A O 1
ATOM 666 N N . THR A 1 85 ? -0.375 -4.465 -0.134 1.00 98.12 85 THR A N 1
ATOM 667 C CA . THR A 1 85 ? -1.076 -5.499 0.643 1.00 98.12 85 THR A CA 1
ATOM 668 C C . THR A 1 85 ? -1.597 -4.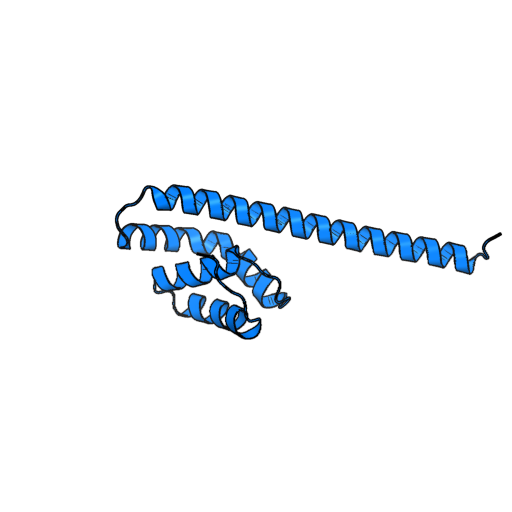966 1.982 1.00 98.12 85 THR A C 1
ATOM 670 O O . THR A 1 85 ? -2.683 -5.358 2.401 1.00 98.12 85 THR A O 1
ATOM 673 N N . THR A 1 86 ? -0.887 -4.032 2.630 1.00 98.38 86 THR A N 1
ATOM 674 C CA . THR A 1 86 ? -1.383 -3.356 3.843 1.00 98.38 86 THR A CA 1
ATOM 675 C C . THR A 1 86 ? -2.599 -2.476 3.536 1.00 98.38 86 THR A C 1
ATOM 677 O O . THR A 1 86 ? -3.583 -2.518 4.273 1.00 98.38 86 THR A O 1
ATOM 680 N N . LEU A 1 87 ? -2.552 -1.690 2.456 1.00 98.31 87 LEU A N 1
ATOM 681 C CA . LEU A 1 87 ? -3.634 -0.775 2.079 1.00 98.31 87 LEU A CA 1
ATOM 682 C C . LEU A 1 87 ? -4.920 -1.529 1.720 1.00 98.31 87 LEU A C 1
ATOM 684 O O . LEU A 1 87 ? -6.004 -1.065 2.058 1.00 98.31 87 LEU A O 1
ATOM 688 N N . MET A 1 88 ? -4.809 -2.723 1.127 1.00 98.44 88 MET A N 1
ATOM 689 C CA . MET A 1 88 ? -5.950 -3.624 0.927 1.00 98.44 88 MET A CA 1
ATOM 690 C C . MET A 1 88 ? -6.636 -3.978 2.254 1.00 98.44 88 MET A C 1
ATOM 692 O O . MET A 1 88 ? -7.858 -3.895 2.354 1.00 98.44 88 MET A O 1
ATOM 696 N N . VAL A 1 89 ? -5.863 -4.347 3.281 1.00 98.19 89 VAL A N 1
ATOM 697 C CA . VAL A 1 89 ? -6.402 -4.667 4.614 1.00 98.19 89 VAL A CA 1
ATOM 698 C C . VAL A 1 89 ? -7.033 -3.429 5.249 1.00 98.19 89 VAL A C 1
ATOM 700 O O . VAL A 1 89 ? -8.130 -3.511 5.793 1.00 98.19 89 VAL A O 1
ATOM 703 N N . TRP A 1 90 ? -6.393 -2.264 5.129 1.00 98.31 90 TRP A N 1
ATOM 704 C CA . TRP A 1 90 ? -6.951 -1.017 5.656 1.00 98.31 90 TRP A CA 1
ATOM 705 C C . TRP A 1 90 ? -8.259 -0.627 4.970 1.00 98.31 90 TRP A C 1
ATOM 707 O O . TRP A 1 90 ? -9.174 -0.180 5.651 1.00 98.31 90 TRP A O 1
ATOM 717 N N . ALA A 1 91 ? -8.391 -0.842 3.660 1.00 98.62 91 ALA A N 1
ATOM 718 C CA . ALA A 1 91 ? -9.654 -0.627 2.959 1.00 98.62 91 ALA A CA 1
ATOM 719 C C . ALA A 1 91 ? -10.777 -1.521 3.523 1.00 98.62 91 ALA A C 1
ATOM 721 O O . ALA A 1 91 ? -11.888 -1.040 3.744 1.00 98.62 91 ALA A O 1
ATOM 722 N N . VAL A 1 92 ? -10.477 -2.787 3.853 1.00 98.44 92 VAL A N 1
ATOM 723 C CA . VAL A 1 92 ? -11.428 -3.688 4.535 1.00 98.44 92 VAL A CA 1
ATOM 724 C C . VAL A 1 92 ? -11.790 -3.171 5.928 1.00 98.44 92 VAL A C 1
ATOM 726 O O . VAL A 1 92 ? -12.971 -3.131 6.267 1.00 98.44 92 VAL A O 1
ATOM 729 N N . ASP A 1 93 ? -10.805 -2.736 6.719 1.00 98.12 93 ASP A N 1
ATOM 730 C CA . ASP A 1 93 ? -11.038 -2.184 8.062 1.00 98.12 93 ASP A CA 1
ATOM 731 C C . ASP A 1 93 ? -11.975 -0.966 8.035 1.00 98.12 93 ASP A C 1
ATOM 733 O O . ASP A 1 93 ? -12.777 -0.768 8.948 1.00 98.12 93 ASP A O 1
ATOM 737 N N . CYS A 1 94 ? -11.880 -0.159 6.977 1.00 98.25 94 CYS A N 1
ATOM 738 C CA . CYS A 1 94 ? -12.705 1.025 6.749 1.00 98.25 94 CYS A CA 1
ATOM 739 C C . CYS A 1 94 ? -14.060 0.715 6.093 1.00 98.25 94 CYS A C 1
ATOM 741 O O . CYS A 1 94 ? -14.844 1.635 5.879 1.00 98.25 94 CYS A O 1
ATOM 743 N N . SER A 1 95 ? -14.348 -0.551 5.769 1.00 98.31 95 SER A N 1
ATOM 744 C CA . SER A 1 95 ? -15.514 -0.970 4.969 1.00 98.31 95 SER A CA 1
ATOM 745 C C . SER A 1 95 ? -15.581 -0.347 3.564 1.00 98.31 95 SER A C 1
ATOM 747 O O . SER A 1 95 ? -16.640 -0.333 2.937 1.00 98.31 95 SER A O 1
ATOM 749 N N . ASP A 1 96 ? -14.450 0.121 3.028 1.00 98.44 96 ASP A N 1
ATOM 750 C CA . ASP A 1 96 ? -14.327 0.536 1.629 1.00 98.44 96 ASP A CA 1
ATOM 751 C C . ASP A 1 96 ? -14.080 -0.699 0.755 1.00 98.44 96 ASP A C 1
ATOM 753 O O . ASP A 1 96 ? -12.966 -1.007 0.315 1.00 98.44 96 ASP A O 1
ATOM 757 N N . TYR A 1 97 ? -15.148 -1.467 0.541 1.00 98.06 97 TYR A N 1
ATOM 758 C CA . TYR A 1 97 ? -15.070 -2.715 -0.213 1.00 98.06 97 TYR A CA 1
ATOM 759 C C . TYR A 1 97 ? -14.766 -2.495 -1.694 1.00 98.06 97 TYR A C 1
ATOM 761 O O . TYR A 1 97 ? -14.185 -3.375 -2.327 1.00 98.06 97 TYR A O 1
ATOM 769 N N . ALA A 1 98 ? -15.115 -1.331 -2.249 1.00 98.31 98 ALA A N 1
ATOM 770 C CA . ALA A 1 98 ? -14.786 -0.997 -3.628 1.00 98.31 98 ALA A CA 1
ATOM 771 C C . ALA A 1 98 ? -13.265 -0.918 -3.806 1.00 98.31 98 ALA A C 1
ATOM 773 O O . ALA A 1 98 ? -12.706 -1.593 -4.677 1.00 98.31 98 ALA A O 1
ATOM 774 N N . LEU A 1 99 ? -12.581 -0.176 -2.929 1.00 98.25 99 LEU A N 1
ATOM 775 C CA . LEU A 1 99 ? -11.126 -0.101 -2.937 1.00 98.25 99 LEU A CA 1
ATOM 776 C C . LEU A 1 99 ? -10.483 -1.445 -2.573 1.00 98.25 99 LEU A C 1
ATOM 778 O O . LEU A 1 99 ? -9.554 -1.885 -3.255 1.00 98.25 99 LEU A O 1
ATOM 782 N N . ALA A 1 100 ? -10.999 -2.132 -1.550 1.00 98.56 100 ALA A N 1
ATOM 783 C CA . ALA A 1 100 ? -10.474 -3.427 -1.126 1.00 98.56 100 ALA A CA 1
ATOM 784 C C . ALA A 1 100 ? -10.516 -4.465 -2.257 1.00 98.56 100 ALA A C 1
ATOM 786 O O . ALA A 1 100 ? -9.533 -5.168 -2.479 1.00 98.56 100 ALA A O 1
ATOM 7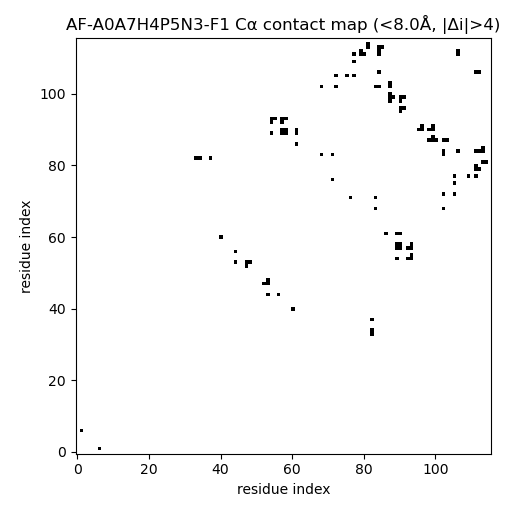87 N N . LEU A 1 101 ? -11.616 -4.540 -3.015 1.00 98.56 101 LEU A N 1
ATOM 788 C CA . LEU A 1 101 ? -11.749 -5.453 -4.154 1.00 98.56 101 LEU A CA 1
ATOM 789 C C . LEU A 1 101 ? -10.888 -5.030 -5.346 1.00 98.56 101 LEU A C 1
ATOM 791 O O . LEU A 1 101 ? -10.348 -5.893 -6.044 1.00 98.56 101 LEU A O 1
ATOM 795 N N . ARG A 1 102 ? -10.731 -3.722 -5.579 1.00 98.25 102 ARG A N 1
ATOM 796 C CA . ARG A 1 102 ? -9.849 -3.191 -6.625 1.00 98.25 102 ARG A CA 1
ATOM 797 C C . ARG A 1 102 ? -8.399 -3.615 -6.381 1.00 98.25 102 ARG A C 1
ATOM 799 O O . ARG A 1 102 ? -7.792 -4.218 -7.264 1.00 98.25 102 ARG A O 1
ATOM 806 N N . ILE A 1 103 ? -7.878 -3.375 -5.177 1.00 98.50 103 ILE A N 1
ATOM 807 C CA . ILE A 1 103 ? -6.520 -3.790 -4.796 1.00 98.50 103 ILE A CA 1
ATOM 808 C C . ILE A 1 103 ? -6.430 -5.321 -4.703 1.00 98.50 103 ILE A C 1
ATOM 810 O O . ILE A 1 103 ? -5.482 -5.929 -5.200 1.00 98.50 103 ILE A O 1
ATOM 814 N N . GLY A 1 104 ? -7.447 -5.962 -4.123 1.00 98.19 104 GLY A N 1
ATOM 815 C CA . GLY A 1 104 ? -7.511 -7.410 -3.936 1.00 98.19 104 GLY A CA 1
ATOM 816 C C . GLY A 1 104 ? -7.431 -8.194 -5.241 1.00 98.19 104 GLY A C 1
ATO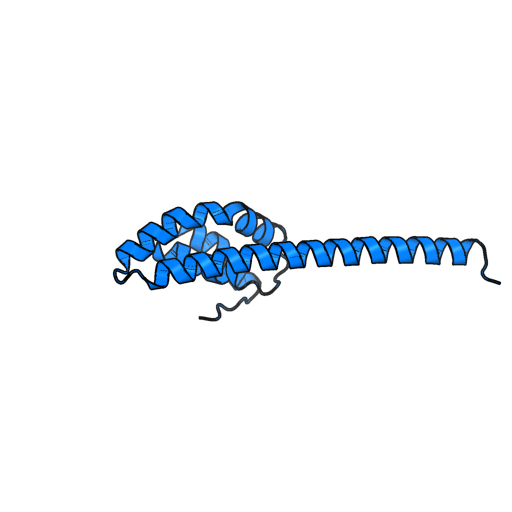M 817 O O . GLY A 1 104 ? -6.760 -9.221 -5.294 1.00 98.19 104 GLY A O 1
ATOM 818 N N . ARG A 1 105 ? -8.025 -7.685 -6.327 1.00 98.50 105 ARG A N 1
ATOM 819 C CA . ARG A 1 105 ? -7.894 -8.287 -7.661 1.00 98.50 105 ARG A CA 1
ATOM 820 C C . ARG A 1 105 ? -6.438 -8.358 -8.116 1.00 98.50 105 ARG A C 1
ATOM 822 O O . ARG A 1 105 ? -6.021 -9.401 -8.609 1.00 98.50 105 ARG A O 1
ATOM 829 N N . TYR A 1 106 ? -5.680 -7.277 -7.940 1.00 98.44 106 TYR A N 1
ATOM 830 C CA . TYR A 1 106 ? -4.255 -7.233 -8.269 1.00 98.44 106 TYR A CA 1
ATOM 831 C C . TYR A 1 106 ? -3.448 -8.184 -7.371 1.00 98.44 106 TYR A C 1
ATOM 833 O O . TYR A 1 106 ? -2.683 -9.008 -7.870 1.00 98.44 106 TYR A O 1
ATOM 841 N N . VAL A 1 107 ? -3.688 -8.139 -6.055 1.00 98.19 107 VAL A N 1
ATOM 842 C CA . VAL A 1 107 ? -3.019 -9.002 -5.065 1.00 98.19 107 VAL A CA 1
ATOM 843 C C . VAL A 1 107 ? -3.222 -10.486 -5.375 1.00 98.19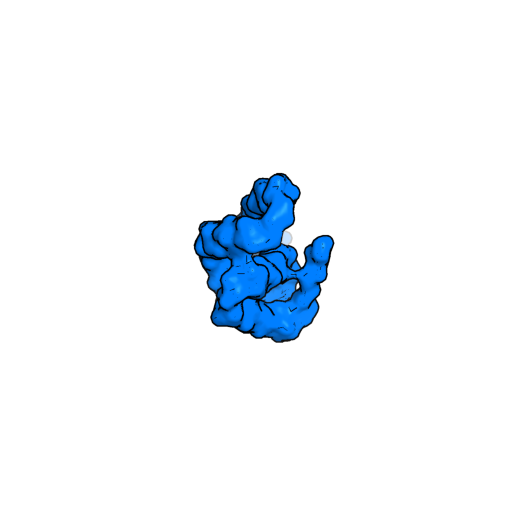 107 VAL A C 1
ATOM 845 O O . VAL A 1 107 ? -2.251 -11.239 -5.401 1.00 98.19 107 VAL A O 1
ATOM 848 N N . VAL A 1 108 ? -4.458 -10.906 -5.663 1.00 98.00 108 VAL A N 1
ATOM 849 C CA . VAL A 1 108 ? -4.780 -12.301 -5.998 1.00 98.00 108 VAL A CA 1
ATOM 850 C C . VAL A 1 108 ? -4.195 -12.698 -7.351 1.00 98.00 108 VAL A C 1
ATOM 852 O O . VAL A 1 108 ? -3.587 -13.762 -7.445 1.00 98.00 108 VAL A O 1
ATOM 855 N N . LYS A 1 109 ? -4.328 -11.848 -8.380 1.00 98.12 109 LYS A N 1
ATOM 856 C CA . LYS A 1 109 ? -3.788 -12.102 -9.727 1.00 98.12 109 LYS A CA 1
ATOM 857 C C . LYS A 1 109 ? -2.295 -12.437 -9.692 1.00 98.12 109 LYS A C 1
ATOM 859 O O . LYS A 1 109 ? -1.867 -13.347 -10.394 1.00 98.12 109 LYS A O 1
ATOM 864 N N . HIS A 1 110 ? -1.528 -11.721 -8.871 1.00 98.06 110 HIS A N 1
ATOM 865 C CA . HIS A 1 110 ? -0.071 -11.865 -8.777 1.00 98.06 110 HIS A CA 1
ATOM 866 C C . HIS A 1 110 ? 0.397 -12.730 -7.600 1.00 98.06 110 HIS A C 1
ATOM 868 O O . HIS A 1 110 ? 1.597 -12.864 -7.373 1.00 98.06 110 HIS A O 1
ATOM 874 N N . GLY A 1 111 ? -0.523 -13.325 -6.833 1.00 96.94 111 GLY A N 1
ATOM 875 C CA . GLY A 1 111 ? -0.182 -14.183 -5.694 1.00 96.94 111 GLY A CA 1
ATOM 876 C C . GLY A 1 111 ? 0.567 -13.461 -4.567 1.00 96.94 111 GLY A C 1
ATOM 877 O O . GLY A 1 111 ? 1.373 -14.080 -3.866 1.00 96.94 111 GLY A O 1
ATOM 878 N N . LEU A 1 112 ? 0.325 -12.158 -4.392 1.00 96.69 112 LEU A N 1
ATOM 879 C CA . LEU A 1 112 ? 1.000 -11.354 -3.376 1.00 96.69 112 LEU A CA 1
ATOM 880 C C . LEU A 1 112 ? 0.517 -11.741 -1.977 1.00 96.69 112 LEU A C 1
ATOM 882 O O . LEU A 1 112 ? -0.658 -12.034 -1.755 1.00 96.69 112 LEU A O 1
ATOM 886 N N . ARG A 1 113 ? 1.435 -11.721 -1.009 1.00 92.38 113 ARG A N 1
ATOM 887 C CA . ARG A 1 113 ? 1.150 -12.086 0.381 1.00 92.38 113 ARG A CA 1
ATOM 888 C C . ARG A 1 113 ? 1.337 -10.883 1.286 1.00 92.38 113 ARG A C 1
ATOM 890 O O . ARG A 1 113 ? 2.363 -10.212 1.223 1.00 92.38 113 ARG A O 1
ATOM 897 N N . HIS A 1 114 ? 0.354 -10.643 2.14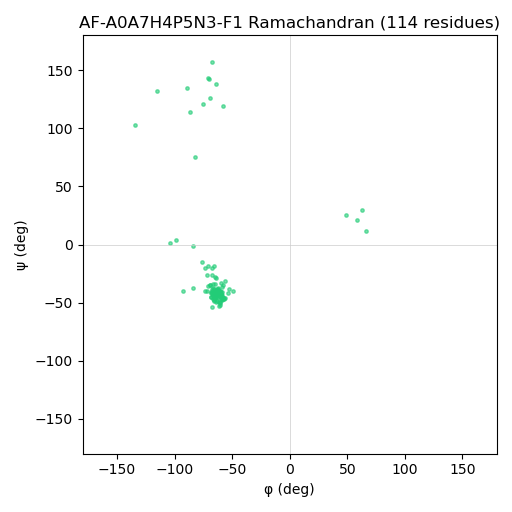4 1.00 85.38 114 HIS A N 1
ATOM 898 C CA . HIS A 1 114 ? 0.508 -9.700 3.239 1.00 85.38 114 HIS A CA 1
ATOM 899 C C . HIS A 1 114 ? 1.373 -10.343 4.329 1.00 85.38 114 HIS A C 1
ATOM 901 O O . HIS A 1 114 ? 1.018 -11.400 4.852 1.00 85.38 114 HIS A O 1
ATOM 907 N N . ALA A 1 115 ? 2.506 -9.724 4.653 1.00 71.69 115 ALA A N 1
ATOM 908 C CA . ALA A 1 115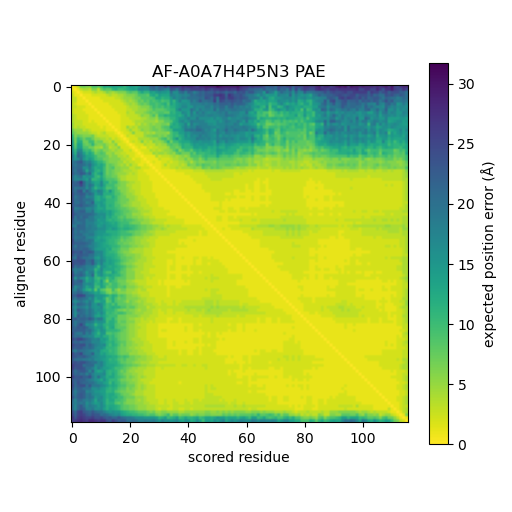 ? 3.240 -10.032 5.873 1.00 71.69 115 ALA A CA 1
ATOM 909 C C . ALA A 1 115 ? 2.644 -9.165 6.991 1.00 71.69 115 ALA A C 1
ATOM 911 O O . ALA A 1 115 ? 2.681 -7.936 6.889 1.00 71.69 115 ALA A O 1
ATOM 912 N N . GLY A 1 116 ? 2.017 -9.826 7.969 1.00 58.94 116 GLY A N 1
ATOM 913 C CA . GLY A 1 116 ? 1.373 -9.188 9.122 1.00 58.94 116 GLY A CA 1
ATOM 914 C C . GLY A 1 116 ? 2.350 -8.461 10.033 1.00 58.94 116 GLY A C 1
ATOM 915 O O . GLY A 1 116 ? 3.523 -8.890 10.096 1.00 58.94 116 GLY A O 1
#

InterPro domains:
  IPR010270 Bacteriophage P2, GpM [PF05944] (35-113)

Solvent-accessible surface area (backbone atoms only — not comparable to full-atom values): 6562 Å² total; per-residue (Å²): 133,82,52,74,66,55,51,50,51,53,50,53,53,50,51,55,47,51,54,51,53,50,52,52,49,51,52,49,52,53,50,52,51,54,48,50,53,50,49,54,51,52,55,60,49,64,76,51,82,52,67,69,60,42,22,56,52,43,56,70,48,53,69,82,44,43,70,59,54,51,51,52,59,74,63,62,72,62,68,90,49,68,61,62,43,49,49,26,52,45,24,50,64,49,67,37,52,70,60,18,50,58,48,41,52,53,35,60,76,50,68,58,74,70,81,130